Protein 1NEU (pdb70)

GO terms:
  GO:0005886 plasma membrane (C, IMP)
  GO:0016323 basolateral plasma membrane (C, IDA)
  GO:0043066 negative regulation of apoptotic process (P, IMP)

Foldseek 3Di:
DDKDWDAEDEAEAQFKDKTWIFDDDPDDQDLQKKKWKWWAFDPGDDTHTAWMDGPHDIDGDQDDDQHVFKDFDFDSVRRITMIMGGRDDQRRWTKMKMFMGVVTDIDIYTYGYDD

Structure (mmCIF, N/CA/C/O backbone):
data_1NEU
#
_entry.id   1NEU
#
_cell.length_a   88.900
_cell.length_b   88.900
_cell.length_c   91.600
_cell.angle_alpha   90.00
_cell.angle_beta   90.00
_cell.angle_gamma   90.00
#
_symmetry.space_group_name_H-M   'I 4 2 2'
#
loop_
_entity.id
_entity.type
_entity.pdbx_description
1 polymer 'MYELIN P0 PROTEIN'
2 water water
#
loop_
_atom_site.group_PDB
_atom_site.id
_atom_site.type_symbol
_atom_site.label_atom_id
_atom_site.label_alt_id
_atom_site.label_comp_id
_atom_site.label_asym_id
_atom_site.label_entity_id
_atom_site.label_seq_id
_atom_site.pdbx_PDB_ins_code
_atom_site.Cartn_x
_atom_site.Cartn_y
_atom_site.Cartn_z
_atom_site.occupancy
_atom_site.B_iso_or_equiv
_atom_site.auth_seq_id
_atom_site.auth_comp_id
_atom_site.auth_asym_id
_atom_site.auth_atom_id
_atom_site.pdbx_PDB_model_num
ATOM 1 N N . ILE A 1 1 ? 67.218 29.846 14.254 1.00 31.92 1 ILE A N 1
ATOM 2 C CA . ILE A 1 1 ? 67.984 30.207 15.478 1.00 31.99 1 ILE A CA 1
ATOM 3 C C . ILE A 1 1 ? 67.129 30.161 16.751 1.00 30.80 1 ILE A C 1
ATOM 4 O O . ILE A 1 1 ? 67.630 29.777 17.810 1.00 31.93 1 ILE A O 1
ATOM 9 N N . VAL A 1 2 ? 65.846 30.521 16.665 1.00 28.20 2 VAL A N 1
ATOM 10 C CA . VAL A 1 2 ? 64.985 30.494 17.851 1.00 25.06 2 VAL A CA 1
ATOM 11 C C . VAL A 1 2 ? 63.521 30.163 17.504 1.00 24.34 2 VAL A C 1
ATOM 12 O O . VAL A 1 2 ? 63.004 30.602 16.458 1.00 23.42 2 VAL A O 1
ATOM 16 N N . VAL A 1 3 ? 62.880 29.367 18.363 1.00 22.53 3 VAL A N 1
ATOM 17 C CA . VAL A 1 3 ? 61.471 28.983 18.200 1.00 20.77 3 VAL A CA 1
ATOM 18 C C . VAL A 1 3 ? 60.669 29.638 19.333 1.00 20.99 3 VAL A C 1
ATOM 19 O O . VAL A 1 3 ? 61.065 29.534 20.517 1.00 21.04 3 VAL A O 1
ATOM 23 N N . TYR A 1 4 ? 59.541 30.274 18.994 1.00 20.06 4 TYR A N 1
ATOM 24 C CA . TYR A 1 4 ? 58.676 30.954 19.977 1.00 19.01 4 TYR A CA 1
ATOM 25 C C . TYR A 1 4 ? 57.293 30.319 20.190 1.00 19.58 4 TYR A C 1
ATOM 26 O O . TYR A 1 4 ? 56.621 29.925 19.219 1.00 19.29 4 TYR A O 1
ATOM 35 N N . THR A 1 5 ? 56.865 30.269 21.456 1.00 19.40 5 THR A N 1
ATOM 36 C CA . THR A 1 5 ? 55.525 29.812 21.853 1.00 19.75 5 THR A CA 1
ATOM 37 C C . THR A 1 5 ? 55.202 30.678 23.107 1.00 21.01 5 THR A C 1
ATOM 38 O O . THR A 1 5 ? 56.094 31.379 23.613 1.00 20.96 5 THR A O 1
ATOM 42 N N . ASP A 1 6 ? 53.953 30.685 23.572 1.00 21.75 6 ASP A N 1
ATOM 43 C CA . ASP A 1 6 ? 53.581 31.411 24.816 1.00 22.33 6 ASP A CA 1
ATOM 44 C C . ASP A 1 6 ? 53.973 30.471 25.960 1.00 22.83 6 ASP A C 1
ATOM 45 O O . ASP A 1 6 ? 54.151 29.283 25.712 1.00 22.18 6 ASP A O 1
ATOM 50 N N . ARG A 1 7 ? 54.151 30.967 27.190 1.00 23.80 7 ARG A N 1
ATOM 51 C CA . ARG A 1 7 ? 54.509 30.054 28.301 1.00 24.80 7 ARG A CA 1
ATOM 52 C C . ARG A 1 7 ? 53.298 29.250 28.823 1.00 23.79 7 ARG A C 1
ATOM 53 O O . ARG A 1 7 ? 53.354 28.025 29.020 1.00 20.70 7 ARG A O 1
ATOM 61 N N . GLU A 1 8 ? 52.190 29.943 29.026 1.00 24.85 8 GLU A N 1
ATOM 62 C CA . GLU A 1 8 ? 50.969 29.283 29.500 1.00 28.23 8 GLU A CA 1
ATOM 63 C C . GLU A 1 8 ? 49.804 29.932 28.782 1.00 27.74 8 GLU A C 1
ATOM 64 O O . GLU A 1 8 ? 49.926 31.077 28.313 1.00 27.63 8 GLU A O 1
ATOM 70 N N . VAL A 1 9 ? 48.704 29.195 28.650 1.00 26.66 9 VAL A N 1
ATOM 71 C CA . VAL A 1 9 ? 47.506 29.740 28.022 1.00 26.37 9 VAL A CA 1
ATOM 72 C C . VAL A 1 9 ? 46.333 29.255 28.840 1.00 27.05 9 VAL A C 1
ATOM 73 O O . VAL A 1 9 ? 46.329 28.109 29.333 1.00 26.17 9 VAL A O 1
ATOM 77 N N . TYR A 1 10 ? 45.363 30.140 29.034 1.00 27.51 10 TYR A N 1
ATOM 78 C CA . TYR A 1 10 ? 44.171 29.789 29.795 1.00 29.08 10 TYR A CA 1
ATOM 79 C C . TYR A 1 10 ? 42.978 29.753 28.860 1.00 28.25 10 TYR A C 1
ATOM 80 O O . TYR A 1 10 ? 42.841 30.624 27.996 1.00 27.71 10 TYR A O 1
ATOM 89 N N . GLY A 1 11 ? 42.118 28.758 29.027 1.00 27.18 11 GLY A N 1
ATOM 90 C CA . GLY A 1 11 ? 40.940 28.679 28.199 1.00 26.48 11 GLY A CA 1
ATOM 91 C C . GLY A 1 11 ? 39.711 28.314 28.994 1.00 26.94 11 GLY A C 1
ATOM 92 O O . GLY A 1 11 ? 39.820 27.678 30.046 1.00 26.85 11 GLY A O 1
ATOM 93 N N . ALA A 1 12 ? 38.541 28.711 28.491 1.00 27.02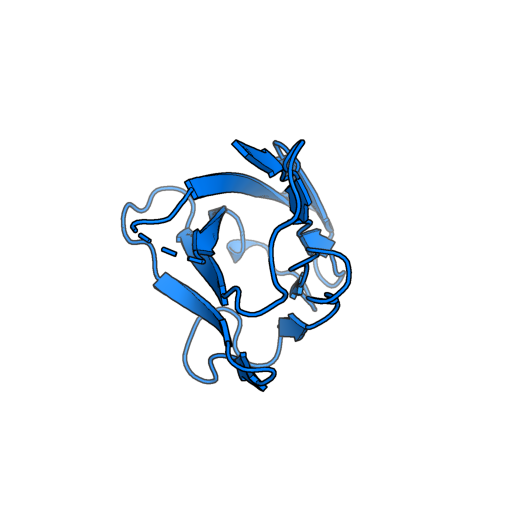 12 ALA A N 1
ATOM 94 C CA . ALA A 1 12 ? 37.266 28.410 29.132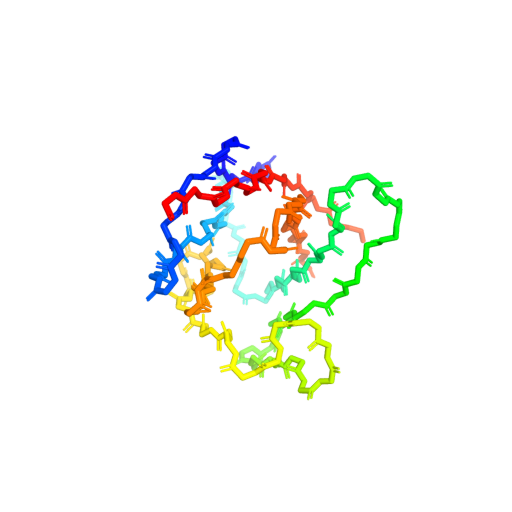 1.00 27.26 12 ALA A CA 1
ATOM 95 C C . ALA A 1 12 ? 36.671 27.170 28.489 1.00 27.13 12 ALA A C 1
ATOM 96 O O . ALA A 1 12 ? 36.885 26.917 27.292 1.00 28.62 12 ALA A O 1
ATOM 98 N N . VAL A 1 13 ? 35.948 26.382 29.270 1.00 26.42 13 VAL A N 1
ATOM 99 C CA . VAL A 1 13 ? 35.338 25.166 28.744 1.00 26.73 13 VAL A CA 1
ATOM 100 C C . VAL A 1 13 ? 34.360 25.570 27.617 1.00 27.24 13 VAL A C 1
ATOM 101 O O . VAL A 1 13 ? 33.758 26.648 27.690 1.00 27.72 13 VAL A O 1
ATOM 105 N N . GLY A 1 14 ? 34.261 24.752 26.557 1.00 26.73 14 GLY A N 1
ATOM 106 C CA . GLY A 1 14 ? 33.368 25.042 25.432 1.00 25.69 14 GLY A CA 1
ATOM 107 C C . GLY A 1 14 ? 33.836 26.174 24.522 1.00 25.35 14 GLY A C 1
ATOM 108 O O . GLY A 1 14 ? 33.125 26.592 23.604 1.00 25.15 14 GLY A O 1
ATOM 109 N N . SER A 1 15 ? 35.041 26.674 24.778 1.00 24.19 15 SER A N 1
ATOM 110 C CA . SER A 1 15 ? 35.615 27.765 24.011 1.00 23.37 15 SER A CA 1
ATOM 111 C C . SER A 1 15 ? 36.811 27.263 23.183 1.00 22.51 15 SER A C 1
ATOM 112 O O . SER A 1 15 ? 37.008 26.060 23.075 1.00 23.33 15 SER A O 1
ATOM 115 N N . GLN A 1 16 ? 37.579 28.157 22.563 1.00 22.49 16 GLN A N 1
ATOM 116 C CA . GLN A 1 16 ? 38.748 27.747 21.767 1.00 22.86 16 GLN A CA 1
ATOM 117 C C . GLN A 1 16 ? 39.987 28.521 22.219 1.00 22.27 16 GLN A C 1
ATOM 118 O O . GLN A 1 16 ? 39.877 29.559 22.880 1.00 22.70 16 GLN A O 1
ATOM 124 N N . VAL A 1 17 ? 41.165 28.043 21.850 1.00 20.26 17 VAL A N 1
ATOM 125 C CA . VAL A 1 17 ? 42.384 28.746 22.217 1.00 20.21 17 VAL A CA 1
ATOM 126 C C . VAL A 1 17 ? 43.408 28.595 21.073 1.00 19.86 17 VAL A C 1
ATOM 127 O O . VAL A 1 17 ? 43.377 27.577 20.367 1.00 20.58 17 VAL A O 1
ATOM 131 N N . THR A 1 18 ? 44.184 29.632 20.758 1.00 19.10 18 THR A N 1
ATOM 132 C CA . THR A 1 18 ? 45.200 29.430 19.728 1.00 19.23 18 THR A CA 1
ATOM 133 C C . THR A 1 18 ? 46.608 29.217 20.301 1.00 18.17 18 THR A C 1
ATOM 134 O O . THR A 1 18 ? 47.028 29.861 21.270 1.00 17.32 18 THR A O 1
ATOM 138 N N . LEU A 1 19 ? 47.259 28.176 19.793 1.00 17.62 19 LEU A N 1
ATOM 139 C CA . LEU A 1 19 ? 48.597 27.818 20.208 1.00 17.13 19 LEU A CA 1
ATOM 140 C C . LEU A 1 19 ? 49.575 28.342 19.175 1.00 17.09 19 LEU A C 1
ATOM 141 O O . LEU A 1 19 ? 49.679 27.779 18.072 1.00 16.92 19 LEU A O 1
ATOM 146 N N . HIS A 1 20 ? 50.257 29.437 19.505 1.00 17.87 20 HIS A N 1
ATOM 147 C CA . HIS A 1 20 ? 51.252 30.061 18.607 1.00 19.06 20 HIS A CA 1
ATOM 148 C C . HIS A 1 20 ? 52.585 29.348 18.501 1.00 18.48 20 HIS A C 1
ATOM 149 O O . HIS A 1 20 ? 53.116 28.870 19.506 1.00 18.95 20 HIS A O 1
ATOM 156 N N . CYS A 1 21 ? 53.130 29.317 17.284 1.00 15.70 21 CYS A N 1
ATOM 157 C CA . CYS A 1 21 ? 54.447 28.778 17.045 1.00 15.28 21 CYS A CA 1
ATOM 158 C C . CYS A 1 21 ? 55.021 29.501 15.824 1.00 15.51 21 CYS A C 1
ATOM 159 O O . CYS A 1 21 ? 54.350 29.674 14.820 1.00 14.05 21 CYS A O 1
ATOM 162 N N . SER A 1 22 ? 56.240 29.990 15.947 1.00 15.79 22 SER A N 1
ATOM 163 C CA . SER A 1 22 ? 56.897 30.676 14.856 1.00 15.88 22 SER A CA 1
ATOM 164 C C . SER A 1 22 ? 58.395 30.555 15.087 1.00 17.07 22 SER A C 1
ATOM 165 O O . SER A 1 22 ? 58.847 30.119 16.151 1.00 15.57 22 SER A O 1
ATOM 168 N N . PHE A 1 23 ? 59.167 30.802 14.041 1.00 17.88 23 PHE A N 1
ATOM 169 C CA . PHE A 1 23 ? 60.610 30.720 14.158 1.00 18.12 23 PHE A CA 1
ATOM 170 C C . PHE A 1 23 ? 61.262 31.901 13.435 1.00 18.54 23 PHE A C 1
ATOM 171 O O . PHE A 1 23 ? 60.651 32.524 12.544 1.00 18.19 23 PHE A O 1
ATOM 186 N N . TRP A 1 24 ? 62.445 32.290 13.893 1.00 18.14 24 TRP A N 1
ATOM 187 C CA . TRP A 1 24 ? 63.143 33.391 13.250 1.00 18.67 24 TRP A CA 1
ATOM 188 C C . TRP A 1 24 ? 64.619 33.066 13.144 1.00 19.01 24 TRP A C 1
ATOM 189 O O . TRP A 1 24 ? 65.137 32.265 13.933 1.00 19.18 24 TRP A O 1
ATOM 200 N N . SER A 1 25 ? 65.249 33.610 12.104 1.00 19.08 25 SER A N 1
ATOM 201 C CA . SER A 1 25 ? 66.672 33.465 11.845 1.00 20.29 25 SER A CA 1
ATOM 202 C C . SER A 1 25 ? 67.212 34.771 11.270 1.00 20.40 25 SER A C 1
ATOM 203 O O . SER A 1 25 ? 66.511 35.433 10.500 1.00 20.65 25 SER A O 1
ATOM 206 N N . SER A 1 26 ? 68.438 35.156 11.622 1.00 20.07 26 SER A N 1
ATOM 207 C CA . SER A 1 26 ? 68.997 36.387 11.063 1.00 20.65 26 SER A CA 1
ATOM 208 C C . SER A 1 26 ? 69.382 36.230 9.568 1.00 21.07 26 SER A C 1
ATOM 209 O O . SER A 1 26 ? 69.502 37.228 8.850 1.00 21.86 26 SER A O 1
ATOM 212 N N . GLU A 1 27 ? 69.557 34.995 9.101 1.00 21.63 27 GLU A N 1
ATOM 213 C CA . GLU A 1 27 ? 69.898 34.724 7.690 1.00 22.47 27 GLU A CA 1
ATOM 214 C C . GLU A 1 27 ? 68.750 34.113 6.895 1.00 21.34 27 GLU A C 1
ATOM 215 O O . GLU A 1 27 ? 67.796 33.607 7.472 1.00 20.32 27 GLU A O 1
ATOM 218 N N . TRP A 1 28 ? 68.831 34.168 5.570 1.00 21.64 28 TRP A N 1
ATOM 219 C CA . TRP A 1 28 ? 67.762 33.636 4.712 1.00 21.48 28 TRP A CA 1
ATOM 220 C C . TRP A 1 28 ? 67.578 32.143 4.946 1.00 20.87 28 TRP A C 1
ATOM 221 O O . TRP A 1 28 ? 68.559 31.422 5.072 1.00 20.77 28 TRP A O 1
ATOM 232 N N . VAL A 1 29 ? 66.330 31.690 4.970 1.00 20.42 29 VAL A N 1
ATOM 233 C CA . VAL A 1 29 ? 66.012 30.277 5.168 1.00 22.25 29 VAL A CA 1
ATOM 234 C C . VAL A 1 29 ? 64.828 29.972 4.234 1.00 21.93 29 VAL A C 1
ATOM 235 O O . VAL A 1 29 ? 63.851 30.736 4.190 1.00 21.74 29 VAL A O 1
ATOM 239 N N . SER A 1 30 ? 64.931 28.881 3.474 1.00 22.48 30 SER A N 1
ATOM 240 C CA . SER A 1 30 ? 63.878 28.502 2.512 1.00 22.41 30 SER A CA 1
ATOM 241 C C . SER A 1 30 ? 62.575 28.070 3.170 1.00 22.24 30 SER A C 1
ATOM 242 O O . SER A 1 30 ? 62.538 27.836 4.379 1.00 23.22 30 SER A O 1
ATOM 245 N N . ASP A 1 31 ? 61.511 27.956 2.388 1.00 20.80 31 ASP A N 1
ATOM 246 C CA . ASP A 1 31 ? 60.228 27.534 2.921 1.00 21.52 31 ASP A CA 1
ATOM 247 C C . ASP A 1 31 ? 60.078 25.991 2.983 1.00 21.82 31 ASP A C 1
ATOM 248 O O . ASP A 1 31 ? 58.973 25.463 3.131 1.00 22.28 31 ASP A O 1
ATOM 253 N N . ASP A 1 32 ? 61.183 25.268 2.847 1.00 22.70 32 ASP A N 1
ATOM 254 C CA . ASP A 1 32 ? 61.145 23.813 2.937 1.00 23.80 32 ASP A CA 1
ATOM 255 C C . ASP A 1 32 ? 61.343 23.520 4.445 1.00 24.02 32 ASP A C 1
ATOM 256 O O . ASP A 1 32 ? 62.421 23.133 4.873 1.00 24.62 32 ASP A O 1
ATOM 261 N N . ILE A 1 33 ? 60.320 23.772 5.247 1.00 24.13 33 ILE A N 1
ATOM 262 C CA . ILE A 1 33 ? 60.401 23.582 6.700 1.00 24.64 33 ILE A CA 1
ATOM 263 C C . ILE A 1 33 ? 59.221 22.750 7.156 1.00 24.54 33 ILE A C 1
ATOM 264 O O . ILE A 1 33 ? 58.181 22.761 6.496 1.00 25.77 33 ILE A O 1
ATOM 269 N N . SER A 1 34 ? 59.364 22.040 8.275 1.00 22.94 34 SER A N 1
ATOM 270 C CA . SER A 1 34 ? 58.254 21.252 8.811 1.00 21.24 34 SER A CA 1
ATOM 271 C C . SER A 1 34 ? 57.918 21.672 10.256 1.00 19.90 34 SER A C 1
ATOM 272 O O . SER A 1 34 ? 58.796 22.119 11.009 1.00 18.61 34 SER A O 1
ATOM 275 N N . PHE A 1 35 ? 56.644 21.527 10.616 1.00 19.39 35 PHE A N 1
ATOM 276 C CA . PHE A 1 35 ? 56.136 21.819 11.963 1.00 17.90 35 PHE A CA 1
ATOM 277 C C . PHE A 1 35 ? 55.463 20.556 12.488 1.00 17.83 35 PHE A C 1
ATOM 278 O O . PHE A 1 35 ? 54.747 19.887 11.750 1.00 18.03 35 PHE A O 1
ATOM 286 N N . THR A 1 36 ? 55.782 20.161 13.720 1.00 17.34 36 THR A N 1
ATOM 287 C CA . THR A 1 36 ? 55.129 19.026 14.336 1.00 16.78 36 THR A CA 1
ATOM 288 C C . THR A 1 36 ? 54.646 19.436 15.733 1.00 16.97 36 THR A C 1
ATOM 289 O O . THR A 1 36 ? 55.416 20.011 16.501 1.00 18.19 36 THR A O 1
ATOM 293 N N . TRP A 1 37 ? 53.377 19.200 16.048 1.00 16.13 37 TRP A N 1
ATOM 294 C CA . TRP A 1 37 ? 52.834 19.485 17.393 1.00 15.77 37 TRP A CA 1
ATOM 295 C C . TRP A 1 37 ? 52.589 18.176 18.209 1.00 15.96 37 TRP A C 1
ATOM 296 O O . TRP A 1 37 ? 51.887 17.267 17.735 1.00 14.57 37 TRP A O 1
ATOM 307 N N . ARG A 1 38 ? 53.160 18.090 19.420 1.00 16.06 38 ARG A N 1
ATOM 308 C CA . ARG A 1 38 ? 52.964 16.931 20.299 1.00 16.15 38 ARG A CA 1
ATOM 309 C C . ARG A 1 38 ? 52.273 17.365 21.619 1.00 17.02 38 ARG A C 1
ATOM 310 O O . ARG A 1 38 ? 52.422 18.511 22.072 1.00 17.80 38 ARG A O 1
ATOM 318 N N . TYR A 1 39 ? 51.479 16.469 22.200 1.00 17.31 39 TYR A N 1
ATOM 319 C CA . TYR A 1 39 ? 50.722 16.733 23.425 1.00 17.11 39 TYR A CA 1
ATOM 320 C C . TYR A 1 39 ? 51.029 15.720 24.554 1.00 18.15 39 TYR A C 1
ATOM 321 O O . TYR A 1 39 ? 51.065 14.510 24.315 1.00 16.05 39 TYR A O 1
ATOM 330 N N . GLN A 1 40 ? 51.238 16.245 25.770 1.00 19.57 40 GLN A N 1
ATOM 331 C CA . GLN A 1 40 ? 51.489 15.449 26.980 1.00 19.95 40 GLN A CA 1
ATOM 332 C C . GLN A 1 40 ? 50.454 15.878 28.040 1.00 19.47 40 GLN A C 1
ATOM 333 O O . GLN A 1 40 ? 50.465 17.024 28.498 1.00 19.87 40 GLN A O 1
ATOM 339 N N . PRO A 1 41 ? 49.505 14.998 28.397 1.00 19.57 41 PRO A N 1
ATOM 340 C CA . PRO A 1 41 ? 48.514 15.396 29.405 1.00 20.78 41 PRO A CA 1
ATOM 341 C C . PRO A 1 41 ? 49.120 15.690 30.782 1.00 22.29 41 PRO A C 1
ATOM 342 O O . PRO A 1 41 ? 50.206 15.193 31.134 1.00 21.68 41 PRO A O 1
ATOM 346 N N . GLU A 1 42 ? 48.437 16.537 31.535 1.00 24.34 42 GLU A N 1
ATOM 347 C CA . GLU A 1 42 ? 48.893 16.925 32.863 1.00 26.95 42 GLU A CA 1
ATOM 348 C C . GLU A 1 42 ? 49.161 15.676 33.700 1.00 27.33 42 GLU A C 1
ATOM 349 O O . GLU A 1 42 ? 48.329 14.764 33.776 1.00 27.01 42 GLU A O 1
ATOM 355 N N . GLY A 1 43 ? 50.374 15.590 34.225 1.00 28.56 43 GLY A N 1
ATOM 356 C CA . GLY A 1 43 ? 50.746 14.448 35.038 1.00 29.81 43 GLY A CA 1
ATOM 357 C C . GLY A 1 43 ? 51.196 13.214 34.278 1.00 30.22 43 GLY A C 1
ATOM 358 O O . GLY A 1 43 ? 51.407 12.167 34.896 1.00 31.29 43 GLY A O 1
ATOM 359 N N . GLY A 1 44 ? 51.350 13.320 32.958 1.00 29.88 44 GLY A N 1
ATOM 360 C CA . GLY A 1 44 ? 51.799 12.179 32.171 1.00 28.30 44 GLY A CA 1
ATOM 361 C C . GLY A 1 44 ? 53.203 12.439 31.663 1.00 27.76 44 GLY A C 1
ATOM 362 O O . GLY A 1 44 ? 53.753 13.516 31.902 1.00 27.71 44 GLY A O 1
ATOM 363 N N . ARG A 1 45 ? 53.816 11.451 31.017 1.00 27.38 45 ARG A N 1
ATOM 364 C CA . ARG A 1 45 ? 55.148 11.649 30.452 1.00 28.16 45 ARG A CA 1
ATOM 365 C C . ARG A 1 45 ? 55.282 11.283 28.956 1.00 27.52 45 ARG A C 1
ATOM 366 O O . ARG A 1 45 ? 56.381 11.380 28.394 1.00 28.90 45 ARG A O 1
ATOM 374 N N . ASP A 1 46 ? 54.178 10.873 28.329 1.00 25.85 46 ASP A N 1
ATOM 375 C CA . ASP A 1 46 ? 54.147 10.515 26.902 1.00 25.44 46 ASP A CA 1
ATOM 376 C C . ASP A 1 46 ? 53.784 11.692 26.006 1.00 24.49 46 ASP A C 1
ATOM 377 O O . ASP A 1 46 ? 52.746 12.300 26.223 1.00 25.15 46 ASP A O 1
ATOM 382 N N . ALA A 1 47 ? 54.565 11.959 24.959 1.00 23.55 47 ALA A N 1
ATOM 383 C CA . ALA A 1 47 ? 54.261 13.078 24.033 1.00 21.65 47 ALA A CA 1
ATOM 384 C C . ALA A 1 47 ? 53.692 12.546 22.707 1.00 21.50 47 ALA A C 1
ATOM 385 O O . ALA A 1 47 ? 54.444 12.006 21.875 1.00 21.82 47 ALA A O 1
ATOM 387 N N . ILE A 1 48 ? 52.382 12.698 22.497 1.00 19.65 48 ILE A N 1
ATOM 388 C CA . ILE A 1 48 ? 51.710 12.185 21.295 1.00 18.17 48 ILE A CA 1
ATOM 389 C C . ILE A 1 48 ? 51.577 13.256 20.199 1.00 17.32 48 ILE A C 1
ATOM 390 O O . ILE A 1 48 ? 51.173 14.370 20.503 1.00 16.02 48 ILE A O 1
ATOM 395 N N . SER A 1 49 ? 51.928 12.913 18.949 1.00 16.76 49 SER A N 1
ATOM 396 C CA . SER A 1 49 ? 51.843 13.866 17.828 1.00 16.87 49 SER A CA 1
ATOM 397 C C . SER A 1 49 ? 50.383 14.067 17.427 1.00 16.48 49 SER A C 1
ATOM 398 O O . SER A 1 49 ? 49.623 13.105 17.347 1.00 17.27 49 SER A O 1
ATOM 403 N N . ILE A 1 50 ? 49.959 15.326 17.311 1.00 16.63 50 ILE A N 1
ATOM 404 C CA . ILE A 1 50 ? 48.572 15.639 16.937 1.00 16.20 50 ILE A CA 1
ATOM 405 C C . ILE A 1 50 ? 48.453 16.374 15.582 1.00 17.09 50 ILE A C 1
ATOM 406 O O . ILE A 1 50 ? 47.362 16.395 14.967 1.00 16.20 50 ILE A O 1
ATOM 411 N N . PHE A 1 51 ? 49.569 16.930 15.101 1.00 17.30 51 PHE A N 1
ATOM 412 C CA . PHE A 1 51 ? 49.580 17.662 13.830 1.00 18.17 51 PHE A CA 1
ATOM 413 C C . PHE A 1 51 ? 50.967 17.714 13.191 1.00 1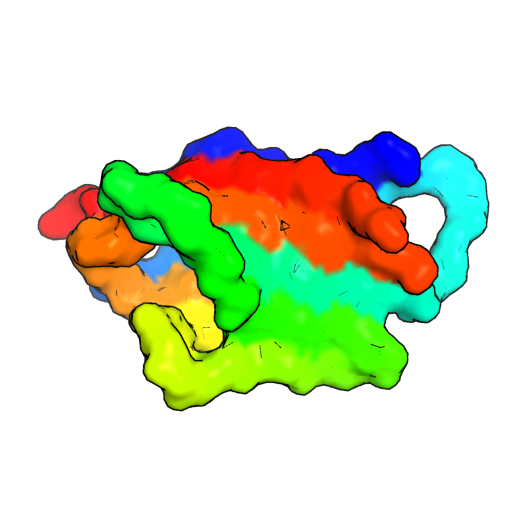8.62 51 PHE A C 1
ATOM 414 O O . PHE A 1 51 ? 51.959 17.866 13.897 1.00 18.07 51 PHE A O 1
ATOM 422 N N . HIS A 1 52 ? 51.020 17.656 11.856 1.00 18.82 52 HIS A N 1
ATOM 423 C CA . HIS A 1 52 ? 52.281 17.721 11.106 1.00 19.81 52 HIS A CA 1
ATOM 424 C C . HIS A 1 52 ? 52.106 18.492 9.788 1.00 20.67 52 HIS A C 1
ATOM 425 O O . HIS A 1 52 ? 51.072 18.380 9.126 1.00 19.23 52 HIS A O 1
ATOM 432 N N . TYR A 1 53 ? 53.121 19.281 9.438 1.00 21.58 53 TYR A N 1
ATOM 433 C CA . TYR A 1 53 ? 53.134 20.056 8.198 1.00 22.54 53 TYR A CA 1
ATOM 434 C C . TYR A 1 53 ? 54.496 19.922 7.459 1.00 22.36 53 TYR A C 1
ATOM 435 O O . TYR A 1 53 ? 55.563 20.064 8.076 1.00 21.45 53 TYR A O 1
ATOM 4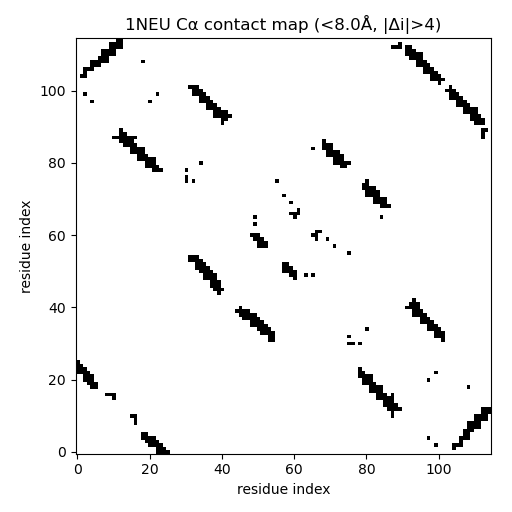44 N N . ALA A 1 54 ? 54.464 19.627 6.156 1.00 21.87 54 ALA A N 1
ATOM 445 C CA . ALA A 1 54 ? 55.692 19.503 5.356 1.00 21.88 54 ALA A CA 1
ATOM 446 C C . ALA A 1 54 ? 55.424 19.516 3.861 1.00 22.55 54 ALA A C 1
ATOM 447 O O . ALA A 1 54 ? 54.399 19.016 3.426 1.00 22.77 54 ALA A O 1
ATOM 449 N N . LYS A 1 55 ? 56.387 20.006 3.086 1.00 23.21 55 LYS A N 1
ATOM 450 C CA . LYS A 1 55 ? 56.298 20.085 1.616 1.00 25.08 55 LYS A CA 1
ATOM 451 C C . LYS A 1 55 ? 54.979 20.669 1.191 1.00 25.44 55 LYS A C 1
ATOM 452 O O . LYS A 1 55 ? 54.310 20.120 0.301 1.00 26.01 55 LYS A O 1
ATOM 458 N N . GLY A 1 56 ? 54.576 21.732 1.880 1.00 25.78 56 GLY A N 1
ATOM 459 C CA . GLY A 1 56 ? 53.316 22.394 1.585 1.00 25.77 56 GLY A CA 1
ATOM 460 C C . GLY A 1 56 ? 52.017 21.699 1.990 1.00 26.42 56 GLY A C 1
ATOM 461 O O . GLY A 1 56 ? 50.948 22.276 1.786 1.00 27.37 56 GLY A O 1
ATOM 462 N N . GLN A 1 57 ? 52.094 20.514 2.611 1.00 26.79 57 GLN A N 1
ATOM 463 C CA . GLN A 1 57 ? 50.908 19.745 3.018 1.00 25.42 57 GLN A CA 1
ATOM 464 C C . GLN A 1 57 ? 50.673 19.559 4.534 1.00 25.22 57 GLN A C 1
ATOM 465 O O . GLN A 1 57 ? 51.587 19.169 5.255 1.00 24.04 57 GLN A O 1
ATOM 468 N N . PRO A 1 58 ? 49.441 19.832 5.025 1.00 25.17 58 PRO A N 1
ATOM 469 C CA . PRO A 1 58 ? 49.090 19.666 6.452 1.00 25.27 58 PRO A CA 1
ATOM 470 C C . PRO A 1 58 ? 48.486 18.272 6.708 1.00 25.11 58 PRO A C 1
ATOM 471 O O . PRO A 1 58 ? 47.773 17.727 5.849 1.00 23.68 58 PRO A O 1
ATOM 475 N N . TYR A 1 59 ? 48.786 17.708 7.879 1.00 25.05 59 TYR A N 1
ATOM 476 C CA . TYR A 1 59 ? 48.298 16.395 8.305 1.00 25.25 59 TYR A CA 1
ATOM 477 C C . TYR A 1 59 ? 47.736 16.531 9.729 1.00 25.24 59 TYR A C 1
ATOM 478 O O . TYR A 1 59 ? 48.459 16.886 10.658 1.00 24.52 59 TYR A O 1
ATOM 487 N N . ILE A 1 60 ? 46.448 16.270 9.892 1.00 25.47 60 ILE A N 1
ATOM 488 C CA . ILE A 1 60 ? 45.790 16.351 11.191 1.00 27.11 60 ILE A CA 1
ATOM 489 C C . ILE A 1 60 ? 45.422 14.947 11.632 1.00 28.24 60 ILE A C 1
ATOM 490 O O . ILE A 1 60 ? 44.933 14.149 10.846 1.00 27.33 60 ILE A O 1
ATOM 495 N N . ASP A 1 61 ? 45.698 14.647 12.892 1.00 31.09 61 ASP A N 1
ATOM 496 C CA . ASP A 1 61 ? 45.381 13.341 13.472 1.00 33.08 61 ASP A CA 1
ATOM 497 C C . ASP A 1 61 ? 43.866 13.170 13.634 1.00 33.92 61 ASP A C 1
ATOM 498 O O . ASP A 1 61 ? 43.152 14.079 14.088 1.00 33.34 61 ASP A O 1
ATOM 500 N N . GLU A 1 62 ? 43.382 11.999 13.257 1.00 35.88 62 GLU A N 1
ATOM 501 C CA . GLU A 1 62 ? 41.964 11.692 13.328 1.00 38.02 62 GLU A CA 1
ATOM 502 C C . GLU A 1 62 ? 41.677 10.600 14.351 1.00 37.22 62 GLU A C 1
ATOM 503 O O . GLU A 1 62 ? 40.529 10.209 14.520 1.00 37.30 62 GLU A O 1
ATOM 509 N N . VAL A 1 63 ? 42.683 10.251 15.146 1.00 36.53 63 VAL A N 1
ATOM 510 C CA . VAL A 1 63 ? 42.549 9.179 16.122 1.00 35.87 63 VAL A CA 1
ATOM 511 C C . VAL A 1 63 ? 42.644 9.470 17.645 1.00 35.25 63 VAL A C 1
ATOM 512 O O . VAL A 1 63 ? 42.079 8.719 18.465 1.00 35.41 63 VAL A O 1
ATOM 516 N N . GLY A 1 64 ? 43.304 10.563 18.016 1.00 32.97 64 GLY A N 1
ATOM 517 C CA . GLY A 1 64 ? 43.493 10.882 19.419 1.00 30.89 64 GLY A CA 1
ATOM 518 C C . GLY A 1 64 ? 42.575 11.827 20.171 1.00 30.01 64 GLY A C 1
ATOM 519 O O . GLY A 1 64 ? 41.472 12.139 19.741 1.00 29.65 64 GLY A O 1
ATOM 520 N N . THR A 1 65 ? 43.091 12.337 21.287 1.00 29.49 65 THR A N 1
ATOM 521 C CA . THR A 1 65 ? 42.359 13.231 22.181 1.00 29.53 65 THR A CA 1
ATOM 522 C C . THR A 1 65 ? 41.772 14.489 21.553 1.00 28.16 65 THR A C 1
ATOM 523 O O . THR A 1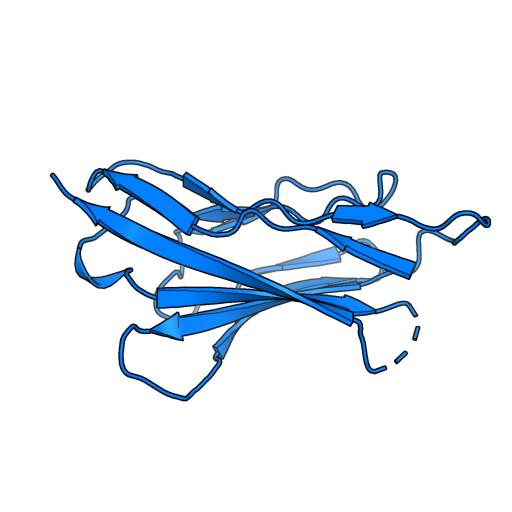 65 ? 40.721 14.946 21.999 1.00 28.62 65 THR A O 1
ATOM 527 N N . PHE A 1 66 ? 42.443 15.056 20.546 1.00 26.26 66 PHE A N 1
ATOM 528 C CA . PHE A 1 66 ? 41.956 16.288 19.914 1.00 24.98 66 PHE A CA 1
ATOM 529 C C . PHE A 1 66 ? 41.437 16.075 18.501 1.00 25.63 66 PHE A C 1
ATOM 530 O O . PHE A 1 66 ? 41.308 17.012 17.719 1.00 24.71 66 PHE A O 1
ATOM 538 N N . LYS A 1 67 ? 41.100 14.834 18.186 1.00 26.80 67 LYS A N 1
ATOM 539 C CA . LYS A 1 67 ? 40.577 14.544 16.872 1.00 28.34 67 LYS A CA 1
ATOM 540 C C . LYS A 1 67 ? 39.285 15.364 16.677 1.00 28.11 67 LYS A C 1
ATOM 541 O O . LYS A 1 67 ? 38.463 15.476 17.615 1.00 28.26 67 LYS A O 1
ATOM 547 N N . GLU A 1 68 ? 39.141 15.964 15.493 1.00 26.06 68 GLU A N 1
ATOM 548 C CA . GLU A 1 68 ? 37.978 16.777 15.135 1.00 25.35 68 GLU A CA 1
ATOM 549 C C . GLU A 1 68 ? 37.932 18.116 15.862 1.00 22.86 68 GLU A C 1
ATOM 550 O O . GLU A 1 68 ? 36.923 18.829 15.799 1.00 21.29 68 GLU A O 1
ATOM 556 N N . ARG A 1 69 ? 39.042 18.465 16.512 1.00 20.90 69 ARG A N 1
ATOM 557 C CA . ARG A 1 69 ? 39.149 19.706 17.256 1.00 19.37 69 ARG A CA 1
ATOM 558 C C . ARG A 1 69 ? 40.421 20.490 16.960 1.00 18.30 69 ARG A C 1
ATOM 559 O O . ARG A 1 69 ? 40.775 21.383 17.727 1.00 17.80 69 ARG A O 1
ATOM 567 N N . ILE A 1 70 ? 41.060 20.209 15.818 1.00 17.28 70 ILE A N 1
ATOM 568 C CA . ILE A 1 70 ? 42.286 20.924 15.406 1.00 17.40 70 ILE A CA 1
ATOM 569 C C . ILE A 1 70 ? 42.105 21.682 14.072 1.00 17.72 70 ILE A C 1
ATOM 570 O O . ILE A 1 70 ? 41.529 21.131 13.114 1.00 17.74 70 ILE A O 1
ATOM 575 N N . GL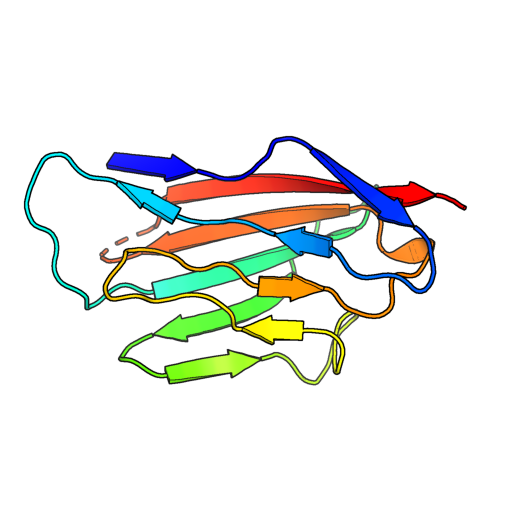N A 1 71 ? 42.564 22.935 14.026 1.00 16.81 71 GLN A N 1
ATOM 576 C CA . GLN A 1 71 ? 42.494 23.745 12.818 1.00 17.48 71 GLN A CA 1
ATOM 577 C C . GLN A 1 71 ? 43.874 24.319 12.512 1.00 17.80 71 GLN A C 1
ATOM 578 O O . GLN A 1 71 ? 44.502 24.890 13.399 1.00 18.10 71 GLN A O 1
ATOM 584 N N . TRP A 1 72 ? 44.348 24.159 11.275 1.00 17.41 72 TRP A N 1
ATOM 585 C CA . TRP A 1 72 ? 45.658 24.686 10.869 1.00 17.29 72 TRP A CA 1
ATOM 586 C C . TRP A 1 72 ? 45.499 26.148 10.506 1.00 16.76 72 TRP A C 1
ATOM 587 O O . TRP A 1 72 ? 44.651 26.481 9.675 1.00 17.06 72 TRP A O 1
ATOM 598 N N . VAL A 1 73 ? 46.253 27.029 11.156 1.00 16.59 73 VAL A N 1
ATOM 599 C CA . VAL A 1 73 ? 46.145 28.460 10.841 1.00 17.82 73 VAL A CA 1
ATOM 600 C C . VAL A 1 73 ? 47.494 29.130 10.555 1.00 18.57 7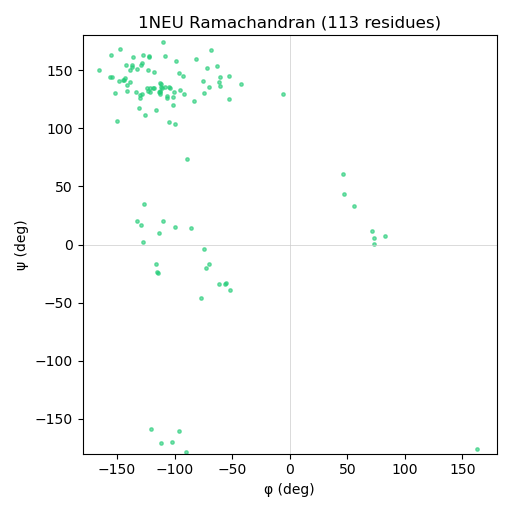3 VAL A C 1
ATOM 601 O O . VAL A 1 73 ? 47.599 30.356 10.521 1.00 18.86 73 VAL A O 1
ATOM 605 N N . GLY A 1 74 ? 48.513 28.331 10.278 1.00 18.58 74 GLY A N 1
ATOM 606 C CA . GLY A 1 74 ? 49.816 28.907 10.018 1.00 20.26 74 GLY A CA 1
ATOM 607 C C . GLY A 1 74 ? 50.088 29.241 8.560 1.00 21.50 74 GLY A C 1
ATOM 608 O O . GLY A 1 74 ? 49.224 29.051 7.696 1.00 20.76 74 GLY A O 1
ATOM 609 N N . ASP A 1 75 ? 51.295 29.746 8.312 1.00 23.59 75 ASP A N 1
ATOM 610 C CA . ASP A 1 75 ? 51.775 30.106 6.976 1.00 26.08 75 ASP A CA 1
ATOM 611 C C . ASP A 1 75 ? 53.264 29.922 6.951 1.00 25.78 75 ASP A C 1
ATOM 612 O O . ASP A 1 75 ? 53.993 30.733 7.468 1.00 24.87 75 ASP A O 1
ATOM 617 N N . PRO A 1 76 ? 53.731 28.879 6.290 1.00 28.08 76 PRO A N 1
ATOM 618 C CA . PRO A 1 76 ? 55.137 28.496 6.126 1.00 30.38 76 PRO A CA 1
ATOM 619 C C . PRO A 1 76 ? 55.959 29.617 5.511 1.00 32.76 76 PRO A C 1
ATOM 620 O O . PRO A 1 76 ? 57.150 29.775 5.824 1.00 33.19 76 PRO A O 1
ATOM 624 N N . SER A 1 77 ? 55.326 30.388 4.627 1.00 34.66 77 SER A N 1
ATOM 625 C CA . SER A 1 77 ? 55.987 31.508 3.967 1.00 36.49 77 SER A CA 1
ATOM 626 C C . SER A 1 77 ? 56.413 32.501 5.030 1.00 36.51 77 SER A C 1
ATOM 627 O O . SER A 1 77 ? 57.471 33.123 4.918 1.00 37.20 77 SER A O 1
ATOM 630 N N . TRP A 1 78 ? 55.604 32.615 6.080 1.00 36.36 78 TRP A N 1
ATOM 631 C CA . TRP A 1 78 ? 55.895 33.529 7.186 1.00 35.65 78 TRP A CA 1
ATOM 632 C C . TRP A 1 78 ? 56.512 32.839 8.416 1.00 31.57 78 TRP A C 1
ATOM 633 O O . TRP A 1 78 ? 56.527 33.397 9.507 1.00 29.07 78 TRP A O 1
ATOM 644 N N . LYS A 1 79 ? 56.982 31.613 8.227 1.00 27.85 79 LYS A N 1
ATOM 645 C CA . LYS A 1 79 ? 57.605 30.846 9.286 1.00 26.18 79 LYS A CA 1
ATOM 646 C C . LYS A 1 79 ? 56.679 30.700 10.497 1.00 24.57 79 LYS A C 1
ATOM 647 O O . LYS A 1 79 ? 57.139 30.649 11.648 1.00 24.07 79 LYS A O 1
ATOM 653 N N . ASP A 1 80 ? 55.379 30.622 10.224 1.00 22.15 80 ASP A N 1
ATOM 654 C CA . ASP A 1 80 ? 54.371 30.480 11.261 1.00 21.23 80 ASP A CA 1
ATOM 655 C C . ASP A 1 80 ? 53.709 29.098 11.171 1.00 20.43 80 ASP A C 1
ATOM 656 O O . ASP A 1 80 ? 53.262 28.687 10.079 1.00 19.30 80 ASP A O 1
ATOM 661 N N . GLY A 1 81 ? 53.652 28.393 12.312 1.00 18.02 81 GLY A N 1
ATOM 662 C CA . GLY A 1 81 ? 53.056 27.067 12.371 1.00 15.95 81 GLY A CA 1
ATOM 663 C C . GLY A 1 81 ? 51.970 26.884 13.421 1.00 15.08 81 GLY A C 1
ATOM 664 O O . GLY A 1 81 ? 51.788 25.778 13.943 1.00 13.95 81 GLY A O 1
ATOM 665 N N . SER A 1 82 ? 51.193 27.937 13.659 1.00 14.30 82 SER A N 1
ATOM 666 C CA . SER A 1 82 ? 50.130 27.929 14.654 1.00 14.51 82 SER A CA 1
ATOM 667 C C . SER A 1 82 ? 48.873 27.094 14.301 1.00 15.32 82 SER A C 1
ATOM 668 O O . SER A 1 82 ? 48.489 26.963 13.119 1.00 14.72 82 SER A O 1
ATOM 671 N N . ILE A 1 83 ? 48.209 26.606 15.357 1.00 14.63 83 ILE A N 1
ATOM 672 C CA . ILE A 1 83 ? 46.978 25.802 15.287 1.00 14.59 83 ILE A CA 1
ATOM 673 C C . ILE A 1 83 ? 45.999 26.308 16.356 1.00 14.84 83 ILE A C 1
ATOM 674 O O . ILE A 1 83 ? 46.396 27.012 17.295 1.00 15.70 83 ILE A O 1
ATOM 683 N N . VAL A 1 84 ? 44.731 25.967 16.174 1.00 15.01 84 VAL A N 1
ATOM 684 C CA . VAL A 1 84 ? 43.687 26.332 17.115 1.00 15.51 84 VAL A CA 1
ATOM 685 C C . VAL A 1 84 ? 43.106 25.027 17.664 1.00 15.71 84 VAL A C 1
ATOM 686 O O . VAL A 1 84 ? 42.904 24.085 16.901 1.00 15.92 84 VAL A O 1
ATOM 690 N N . ILE A 1 85 ? 42.918 24.961 18.990 1.00 16.77 85 ILE A N 1
ATOM 691 C CA . ILE A 1 85 ? 42.301 23.808 19.687 1.00 16.32 85 ILE A CA 1
ATOM 692 C C . ILE A 1 85 ? 40.862 24.282 19.968 1.00 16.72 85 ILE A C 1
ATOM 693 O O . ILE A 1 85 ? 40.643 25.330 20.619 1.00 16.46 85 ILE A O 1
ATOM 698 N N . HIS A 1 86 ? 39.899 23.544 19.419 1.00 16.78 86 HIS A N 1
ATOM 699 C CA . HIS A 1 86 ? 38.485 23.876 19.515 1.00 17.40 86 HIS A CA 1
ATOM 700 C C . HIS A 1 86 ? 37.695 23.107 20.597 1.00 18.95 86 HIS A C 1
ATOM 701 O O . HIS A 1 86 ? 38.117 22.040 21.066 1.00 18.65 86 HIS A O 1
ATOM 708 N N . ASN A 1 87 ? 36.569 23.697 21.012 1.00 19.81 87 ASN A N 1
ATOM 709 C CA . ASN A 1 87 ? 35.655 23.095 21.974 1.00 20.53 87 ASN A CA 1
ATOM 710 C C . ASN A 1 87 ? 36.337 22.515 23.191 1.00 21.42 87 ASN A C 1
ATOM 711 O O . ASN A 1 87 ? 36.187 21.340 23.467 1.00 21.32 87 ASN A O 1
ATOM 716 N N . LEU A 1 88 ? 37.028 23.376 23.929 1.00 23.10 88 LEU A N 1
ATOM 717 C CA . LEU A 1 88 ? 37.784 23.006 25.122 1.00 25.48 88 LEU A CA 1
ATOM 718 C C . LEU A 1 88 ? 36.996 22.237 26.171 1.00 27.48 88 LEU A C 1
ATOM 719 O O . LEU A 1 88 ? 35.813 22.495 26.398 1.00 26.33 88 LEU A O 1
ATOM 724 N N . ASP A 1 89 ? 37.702 21.318 26.823 1.00 30.49 89 ASP A N 1
ATOM 725 C CA . ASP A 1 89 ? 37.162 20.442 27.851 1.00 33.26 89 ASP A CA 1
ATOM 726 C C . ASP A 1 89 ? 38.116 20.452 29.059 1.00 33.40 89 ASP A C 1
ATOM 727 O O . ASP A 1 89 ? 39.324 20.677 28.930 1.00 32.66 89 ASP A O 1
ATOM 732 N N . TYR A 1 90 ? 37.563 20.229 30.242 1.00 33.32 90 TYR A N 1
ATOM 733 C CA . TYR A 1 90 ? 38.345 20.233 31.474 1.00 33.41 90 TYR A CA 1
ATOM 734 C C . TYR A 1 90 ? 39.565 19.340 31.425 1.00 31.64 90 TYR A C 1
ATOM 735 O O . TYR A 1 90 ? 40.645 19.701 31.904 1.00 32.08 90 TYR A O 1
ATOM 744 N N . SER A 1 91 ? 39.406 18.190 30.804 1.00 29.65 91 SER A N 1
ATOM 745 C CA . SER A 1 91 ? 40.482 17.227 30.739 1.00 28.24 91 SER A CA 1
ATOM 746 C C . SER A 1 91 ? 41.601 17.553 29.788 1.00 26.92 91 SER A C 1
ATOM 747 O O . SER A 1 91 ? 42.593 16.829 29.750 1.00 26.43 91 SER A O 1
ATOM 750 N N . ASP A 1 92 ? 41.466 18.647 29.048 1.00 25.25 92 ASP A N 1
ATOM 751 C CA . ASP A 1 92 ? 42.479 19.015 28.072 1.00 23.61 92 ASP A CA 1
ATOM 752 C C . ASP A 1 92 ? 43.819 19.496 28.639 1.00 23.54 92 ASP A C 1
ATOM 753 O O . ASP A 1 92 ? 44.807 19.532 27.904 1.00 23.13 92 ASP A O 1
ATOM 758 N N . ASN A 1 93 ? 43.854 19.865 29.935 1.00 23.75 93 ASN A N 1
ATOM 759 C CA . ASN A 1 93 ? 45.078 20.380 30.609 1.00 22.12 93 ASN A CA 1
ATOM 760 C C . ASN A 1 93 ? 46.288 19.568 30.192 1.00 21.19 93 ASN A C 1
ATOM 761 O O . ASN A 1 93 ? 46.218 18.327 30.147 1.00 21.64 93 ASN A O 1
ATOM 766 N N . GLY A 1 94 ? 47.402 20.252 29.938 1.00 19.76 94 GLY A N 1
ATOM 767 C CA . GLY A 1 94 ? 48.607 19.560 29.545 1.00 18.21 94 GLY A CA 1
ATOM 768 C C . GLY A 1 94 ? 49.598 20.490 28.902 1.00 17.45 94 GLY A C 1
ATOM 769 O O . GLY A 1 94 ? 49.376 21.697 28.820 1.00 17.01 94 GLY A O 1
ATOM 770 N N . THR A 1 95 ? 50.697 19.915 28.444 1.00 17.39 95 THR A N 1
ATOM 771 C CA . THR A 1 95 ? 51.746 20.677 27.792 1.00 18.57 95 THR A CA 1
ATOM 772 C C . THR A 1 95 ? 51.853 20.300 26.297 1.00 17.81 95 THR A C 1
ATOM 773 O O . THR A 1 95 ? 51.901 19.111 25.959 1.00 17.40 95 THR A O 1
ATOM 777 N N . PHE A 1 96 ? 51.885 21.318 25.433 1.00 17.76 96 PHE A N 1
ATOM 778 C CA . PHE A 1 96 ? 52.016 21.151 23.964 1.00 17.72 96 PHE A CA 1
ATOM 779 C C . PHE A 1 96 ? 53.402 21.609 23.540 1.00 17.30 96 PHE A C 1
ATOM 780 O O . PHE A 1 96 ? 53.887 22.642 23.995 1.00 17.49 96 PHE A O 1
ATOM 788 N N . THR A 1 97 ? 54.044 20.837 22.680 1.00 18.19 97 THR A N 1
ATOM 789 C CA . THR A 1 97 ? 55.367 21.208 22.183 1.00 18.72 97 THR A CA 1
ATOM 790 C C . THR A 1 97 ? 55.420 21.337 20.636 1.00 18.68 97 THR A C 1
ATOM 791 O O . THR A 1 97 ? 54.988 20.434 19.895 1.00 16.61 97 THR A O 1
ATOM 795 N N . CYS A 1 98 ? 55.983 22.457 20.180 1.00 18.10 98 CYS A N 1
ATOM 796 C CA . CYS A 1 98 ? 56.152 22.717 18.764 1.00 18.53 98 CYS A CA 1
ATOM 797 C C . CYS A 1 98 ? 57.614 22.416 18.425 1.00 17.92 98 CYS A C 1
ATOM 798 O O . CYS A 1 98 ? 58.526 22.973 19.046 1.00 17.76 98 CYS A O 1
ATOM 801 N N . ASP A 1 99 ? 57.806 21.563 17.415 1.00 18.34 99 ASP A N 1
ATOM 802 C CA . ASP A 1 99 ? 59.108 21.091 16.911 1.00 18.45 99 ASP A CA 1
ATOM 803 C C . ASP A 1 99 ? 59.286 21.567 15.457 1.00 18.09 99 ASP A C 1
ATOM 804 O O . ASP A 1 99 ? 58.536 21.156 14.547 1.00 17.20 99 ASP A O 1
ATOM 809 N N . VAL A 1 100 ? 60.277 22.420 15.240 1.00 17.74 100 VAL A N 1
ATOM 810 C CA . VAL A 1 100 ? 60.556 22.980 13.918 1.00 17.71 100 VAL A CA 1
ATOM 811 C C . VAL A 1 100 ? 61.820 22.368 13.290 1.00 20.00 100 VAL A C 1
ATOM 812 O O . VAL A 1 100 ? 62.884 22.362 13.936 1.00 19.64 100 VAL 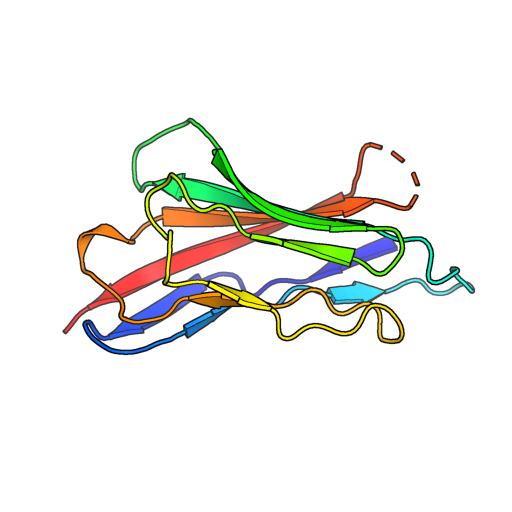A O 1
ATOM 816 N N . LYS A 1 101 ? 61.714 21.862 12.048 1.00 21.14 101 LYS A N 1
ATOM 817 C CA . LYS A 1 101 ? 62.869 21.261 11.347 1.00 23.80 101 LYS A CA 1
ATOM 818 C C . LYS A 1 101 ? 63.070 21.858 9.945 1.00 25.69 101 LYS A C 1
ATOM 819 O O . LYS A 1 101 ? 62.127 22.365 9.329 1.00 25.62 101 LYS A O 1
ATOM 825 N N . ASN A 1 102 ? 64.302 21.768 9.451 1.00 27.80 102 ASN A N 1
ATOM 826 C CA . ASN A 1 102 ? 64.656 22.236 8.108 1.00 30.44 102 ASN A CA 1
ATOM 827 C C . ASN A 1 102 ? 65.053 21.011 7.283 1.00 31.38 102 ASN A C 1
ATOM 828 O O . ASN A 1 102 ? 64.258 20.062 7.147 1.00 32.23 102 ASN A O 1
ATOM 833 N N . VAL A 1 107 ? 67.142 16.584 13.166 1.00 34.32 107 VAL A N 1
ATOM 834 C CA . VAL A 1 107 ? 66.896 17.120 14.511 1.00 34.66 107 VAL A CA 1
ATOM 835 C C . VAL A 1 107 ? 66.373 18.592 14.527 1.00 34.29 107 VAL A C 1
ATOM 836 O O . VAL A 1 107 ? 66.927 19.486 13.866 1.00 34.99 107 VAL A O 1
ATOM 840 N N . GLY A 1 108 ? 65.281 18.822 15.253 1.00 33.86 108 GLY A N 1
ATOM 841 C CA . GLY A 1 108 ? 64.700 20.155 15.319 1.00 32.51 108 GLY A CA 1
ATOM 842 C C . GLY A 1 108 ? 64.985 20.963 16.574 1.00 31.56 108 GLY A C 1
ATOM 843 O O . GLY A 1 108 ? 65.832 20.619 17.403 1.00 31.26 108 GLY A O 1
ATOM 844 N N . LYS A 1 109 ? 64.271 22.076 16.673 1.00 30.01 109 LYS A N 1
ATOM 845 C CA . LYS A 1 109 ? 64.345 23.012 17.781 1.00 28.62 109 LYS A CA 1
ATOM 846 C C . LYS A 1 109 ? 62.908 23.030 18.299 1.00 26.79 109 LYS A C 1
ATOM 847 O O . LYS A 1 109 ? 61.966 23.143 17.502 1.00 24.56 109 LYS A O 1
ATOM 853 N N . THR A 1 110 ? 62.735 22.944 19.616 1.00 24.45 110 THR A N 1
ATOM 854 C CA . THR A 1 110 ? 61.398 22.892 20.208 1.00 23.31 110 THR A CA 1
ATOM 855 C C . THR A 1 110 ? 61.094 23.996 21.223 1.00 22.29 110 THR A C 1
ATOM 856 O O . THR A 1 110 ? 61.998 24.651 21.737 1.00 21.40 110 THR A O 1
ATOM 860 N N . SER A 1 111 ? 59.810 24.195 21.488 1.00 20.28 111 SER A N 1
ATOM 861 C CA . SER A 1 111 ? 59.354 25.162 22.475 1.00 19.82 111 SER A CA 1
ATOM 862 C C . SER A 1 111 ? 57.995 24.650 22.935 1.00 19.30 111 SER A C 1
ATOM 863 O O . SER A 1 111 ? 57.246 24.080 22.132 1.00 19.35 111 SER A O 1
ATOM 866 N N . GLN A 1 112 ? 57.679 24.818 24.219 1.00 19.54 112 GLN A N 1
ATOM 867 C CA . GLN A 1 112 ? 56.405 24.323 24.760 1.00 19.75 112 GLN A CA 1
ATOM 868 C C . GLN A 1 112 ? 55.540 25.403 25.403 1.00 19.29 112 GLN A C 1
ATOM 869 O O . GLN A 1 112 ? 56.029 26.468 25.760 1.00 19.69 112 GLN A O 1
ATOM 875 N N . VAL A 1 113 ? 54.250 25.100 25.545 1.00 19.82 113 VAL A N 1
ATOM 876 C CA . VAL A 1 113 ? 53.248 25.986 26.143 1.00 18.42 113 VAL A CA 1
ATOM 877 C C . VAL A 1 113 ? 52.318 25.078 26.962 1.00 18.49 113 VAL A C 1
ATOM 878 O O . VAL A 1 113 ? 52.001 23.969 26.526 1.00 17.15 113 VAL A O 1
ATOM 882 N N . THR A 1 114 ? 51.942 25.508 28.170 1.00 18.84 114 THR A N 1
ATOM 883 C CA . THR A 1 114 ? 51.058 24.716 29.035 1.00 18.70 114 THR A CA 1
ATOM 884 C C . THR A 1 114 ? 49.643 25.287 29.024 1.00 18.52 114 THR A C 1
ATOM 885 O O . THR A 1 114 ? 49.455 26.506 29.121 1.00 19.86 114 THR A O 1
ATOM 889 N N . LEU A 1 115 ? 48.658 24.404 28.897 1.00 18.93 115 LEU A N 1
ATOM 890 C CA . LEU A 1 115 ? 47.246 24.776 28.867 1.00 19.95 115 LEU A CA 1
ATOM 891 C C . LEU A 1 115 ? 46.481 24.458 30.175 1.00 22.15 115 LEU A C 1
ATOM 892 O O . LEU A 1 115 ? 46.576 23.336 30.701 1.00 21.90 115 LEU A O 1
ATOM 897 N N . TYR A 1 116 ? 45.671 25.417 30.632 1.00 23.95 116 TYR A N 1
ATOM 898 C CA . TYR A 1 116 ? 44.813 25.251 31.810 1.00 25.78 116 TYR A CA 1
ATOM 899 C C . TYR A 1 116 ? 43.420 25.702 31.396 1.00 26.27 116 TYR A C 1
ATOM 900 O O . TYR A 1 116 ? 43.275 26.801 30.872 1.00 26.08 116 TYR A O 1
ATOM 909 N N . VAL A 1 117 ? 42.411 24.857 31.592 1.00 28.07 117 VAL A N 1
ATOM 910 C CA . VAL A 1 117 ? 41.043 25.252 31.278 1.00 31.06 117 VAL A CA 1
ATOM 911 C C . VAL A 1 117 ? 40.242 25.368 32.579 1.00 33.35 117 VAL A C 1
ATOM 912 O O . VAL A 1 117 ? 40.365 24.539 33.481 1.00 33.60 117 VAL A O 1
ATOM 916 N N . PHE A 1 118 ? 39.475 26.445 32.680 1.00 36.43 118 PHE A N 1
ATOM 917 C CA . PHE A 1 118 ? 38.652 26.745 33.844 1.00 38.60 118 PHE A CA 1
ATOM 918 C C . PHE A 1 118 ? 37.184 26.840 33.402 1.00 40.24 118 PHE A C 1
ATOM 919 O O . PHE A 1 118 ? 36.820 26.353 32.335 1.00 40.92 118 PHE A O 1
ATOM 927 N N . GLU A 1 119 ? 36.372 27.527 34.209 1.00 41.85 119 GLU A N 1
ATOM 928 C CA . GLU A 1 119 ? 34.941 27.761 33.970 1.00 42.50 119 GLU A CA 1
ATOM 929 C C . GLU A 1 119 ? 34.159 26.520 33.588 1.00 43.48 119 GLU A C 1
ATOM 930 O O . GLU A 1 119 ? 33.197 26.207 34.330 1.00 44.91 119 GLU A O 1
#

InterPro domains:
  IPR000920 Myelin P0 protein-related [PR00213] (42-66)
  IPR000920 Myelin P0 protein-related [PR00213] (67-91)
  IPR000920 Myelin P0 protein-related [PR00213] (92-119)
  IPR000920 Myelin P0 protein-related [PR00213] (121-150)
  IPR000920 Myelin P0 protein-related [PR00213] (155-179)
  IPR000920 Myelin P0 protein-related [PR00213] (217-238)
  IPR000920 Myelin P0 protein-related [PTHR13869] (3-239)
  IPR003599 Immunoglobulin domain subtype [SM00409] (35-147)
  IPR007110 Immunoglobulin-like domain [PS50835] (26-143)
  IPR013106 Immunoglobulin V-set domain [PF07686] (34-146)
  IPR013106 Immunoglobulin V-set domain [SM00406] (45-129)
  IPR013783 Immunoglobulin-like fold [G3DSA:2.60.40.10] (30-153)
  IPR019566 Myelin protein P0, C-terminal [PF10570] (184-248)
  IPR019738 Myelin P0 protein, conserved site [PS00568] (226-238)
  IPR036179 Immunoglobulin-like domain superfamily [SSF48726] (35-145)
  IPR047014 Myelin P0 protein, Ig-like domain [cd05879] (30-146)

B-factor: mean 26.97, std 10.99, range [12.33, 85.61]

Solvent-accessible surface area: 6794 Å² total; per-residue (Å²): 105,42,13,112,27,72,189,60,17,136,9,45,58,53,49,92,17,76,1,68,0,20,23,134,26,96,96,216,36,44,101,71,10,17,1,10,0,83,9,60,58,118,86,26,222,101,59,102,54,8,3,64,18,20,158,56,55,68,121,74,35,149,142,33,74,2,92,158,44,19,83,53,71,16,60,20,76,201,50,34,0,8,0,7,0,59,93,2,68,126,88,3,25,3,28,0,35,0,13,6,67,132,187,27,99,85,27,110,3,31,0,67,10,105,102

Radius of gyration: 13.84 Å; Cα contacts (8 Å, |Δi|>4): 275; chains: 1; bounding box: 36×27×34 Å

Sequence (115 aa):
IVVYTDREVYGAVGSQVTLHCSFWSSEWVSDDISFTWRYQPEGGRDAISIFHYAKGQPYIDEVGTFKERIQWVGDPSWKDGSIVIHNLDYSDNGTFTCDVKNVGKTSQVTLYVFE

Secondary structure (DSSP, 8-state):
-EEE--SEEEEETTS-EEE--EEE-SS---S--EEEEEEEETT----EEEEEEETTEEEE-SSSTTTT-EEE--BGGGTB--EEE-S--GGG-EEEEEEEE---EEEEEEEEEE-

Organism: Rattus norvegicus (NCBI:txid10116)

CATH classification: 2.60.40.10

Nearest PDB structures (foldseek):
  1neu-assembly1_A-2  TM=1.009E+00  e=6.771E-26  Rattus norvegicus
  8iia-assembly1_A  TM=9.958E-01  e=1.703E-22  Homo sapiens
  3oai-assembly2_B  TM=9.662E-01  e=1.877E-21  Escherichia coli
  6igt-assembly1_B  TM=9.201E-01  e=7.957E-15  Homo sapiens
  6igo-assembly2_D  TM=9.178E-01  e=1.103E-13  Homo sapiens